Protein AF-A0A526RQD6-F1 (afdb_monomer_lite)

Secondary structure (DSSP, 8-state):
----PPPPSEEEEEEE-SSSSGGGEEEEEEEPPPP-TT------S-----

Structure (mmCIF, N/CA/C/O backbone):
data_AF-A0A526RQD6-F1
#
_entry.id   AF-A0A526RQD6-F1
#
loop_
_atom_site.group_PDB
_atom_site.id
_atom_site.type_symbol
_atom_site.label_atom_id
_atom_site.label_alt_id
_atom_site.label_comp_id
_atom_site.label_asym_id
_atom_site.label_entity_id
_atom_site.label_seq_id
_atom_site.pdbx_PDB_ins_code
_atom_site.Cartn_x
_atom_site.Cartn_y
_atom_site.Cartn_z
_atom_site.occupancy
_atom_site.B_iso_or_equiv
_atom_site.auth_seq_id
_atom_site.auth_comp_id
_atom_site.auth_asym_id
_atom_site.auth_atom_id
_atom_site.pdbx_PDB_model_num
ATOM 1 N N . MET A 1 1 ? -26.133 -2.527 8.868 1.00 43.72 1 MET A N 1
ATOM 2 C CA . MET A 1 1 ? -24.715 -2.817 9.168 1.00 43.72 1 MET A CA 1
ATOM 3 C C . MET A 1 1 ? -24.254 -3.872 8.186 1.00 43.72 1 MET A C 1
ATOM 5 O O . MET A 1 1 ? -24.827 -4.954 8.204 1.00 43.72 1 MET A O 1
ATOM 9 N N . ALA A 1 2 ? -23.345 -3.543 7.262 1.00 45.03 2 ALA A N 1
ATOM 10 C CA . ALA A 1 2 ? -22.815 -4.534 6.327 1.00 45.03 2 ALA A CA 1
ATOM 11 C C . ALA A 1 2 ? -22.320 -5.741 7.136 1.00 45.03 2 ALA A C 1
ATOM 13 O O . ALA A 1 2 ? -21.598 -5.563 8.117 1.00 45.03 2 ALA A O 1
ATOM 14 N N . SER A 1 3 ? -22.793 -6.935 6.776 1.00 49.69 3 SER A N 1
ATOM 15 C CA . SER A 1 3 ? -22.401 -8.206 7.384 1.00 49.69 3 SER A CA 1
ATOM 16 C C . SER A 1 3 ? -20.896 -8.215 7.638 1.00 49.69 3 SER A C 1
ATOM 18 O O . SER A 1 3 ? -20.141 -7.923 6.709 1.00 49.69 3 SER A O 1
ATOM 20 N N . ALA A 1 4 ? -20.478 -8.517 8.870 1.00 53.41 4 ALA A N 1
ATOM 21 C CA . ALA A 1 4 ? -19.081 -8.557 9.295 1.00 53.41 4 ALA A CA 1
ATOM 22 C C . ALA A 1 4 ? -18.313 -9.656 8.543 1.00 53.41 4 ALA A C 1
ATOM 24 O O . ALA A 1 4 ? -18.041 -10.739 9.057 1.00 53.41 4 ALA A O 1
ATOM 25 N N . GLN A 1 5 ? -17.985 -9.388 7.285 1.00 63.62 5 GLN A N 1
ATOM 26 C CA . GLN A 1 5 ? -17.029 -10.168 6.534 1.00 63.62 5 GLN A CA 1
ATOM 27 C C . GLN A 1 5 ? -15.681 -9.921 7.205 1.00 63.62 5 GLN A C 1
ATOM 29 O O . GLN A 1 5 ? -15.230 -8.777 7.282 1.00 63.62 5 GLN A O 1
ATOM 34 N N . LYS A 1 6 ? -15.086 -10.978 7.771 1.00 86.12 6 LYS A N 1
ATOM 35 C CA . LYS A 1 6 ? -13.779 -10.892 8.429 1.00 86.12 6 LYS A CA 1
ATOM 36 C C . LYS A 1 6 ? -12.791 -10.229 7.473 1.00 86.12 6 LYS A C 1
ATOM 38 O O . LYS A 1 6 ? -12.590 -10.711 6.359 1.00 86.12 6 LYS A O 1
ATOM 43 N N . ILE A 1 7 ? -12.196 -9.127 7.922 1.00 93.06 7 ILE A N 1
ATOM 44 C CA . ILE A 1 7 ? -11.101 -8.475 7.209 1.00 93.06 7 ILE A CA 1
ATOM 45 C C . ILE A 1 7 ? -9.952 -9.495 7.139 1.00 93.06 7 ILE A C 1
ATOM 47 O O . ILE A 1 7 ? -9.604 -10.072 8.175 1.00 93.06 7 ILE A O 1
ATOM 51 N N . PRO A 1 8 ? -9.402 -9.789 5.949 1.00 94.94 8 PRO A N 1
ATOM 52 C CA . PRO A 1 8 ? -8.300 -10.734 5.835 1.00 94.94 8 PRO A CA 1
ATOM 53 C C . PRO A 1 8 ? -7.039 -10.160 6.492 1.00 94.94 8 PRO A C 1
ATOM 55 O O . PRO A 1 8 ? -6.848 -8.950 6.517 1.00 94.94 8 PRO A O 1
ATOM 58 N N . ALA A 1 9 ? -6.150 -11.021 6.989 1.00 95.81 9 ALA A N 1
ATOM 59 C CA . ALA A 1 9 ? -4.870 -10.570 7.547 1.00 95.81 9 ALA A CA 1
ATOM 60 C C . ALA A 1 9 ? -3.950 -9.964 6.473 1.00 95.81 9 ALA A C 1
ATOM 62 O O . ALA A 1 9 ? -3.147 -9.085 6.768 1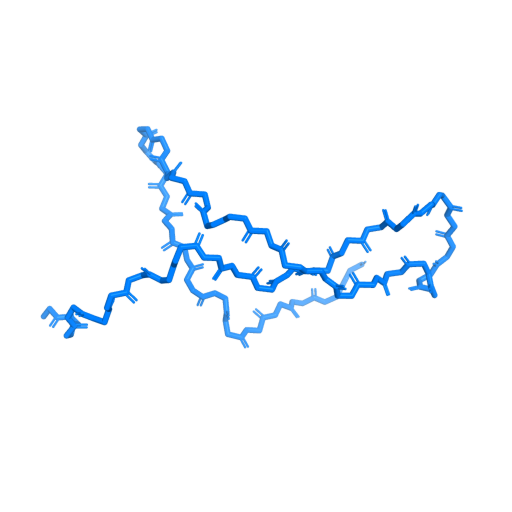.00 95.81 9 ALA A O 1
ATOM 63 N N . LYS A 1 10 ? -4.089 -10.427 5.223 1.00 97.62 10 LYS A N 1
ATOM 64 C CA . LYS A 1 10 ? -3.295 -9.982 4.078 1.00 97.62 10 LYS A CA 1
ATOM 65 C C . LYS A 1 10 ? -4.170 -9.532 2.914 1.00 97.62 10 LYS A C 1
ATOM 67 O O . LYS A 1 10 ? -5.275 -10.036 2.722 1.00 97.62 10 LYS A O 1
ATOM 72 N N . MET A 1 11 ? -3.646 -8.6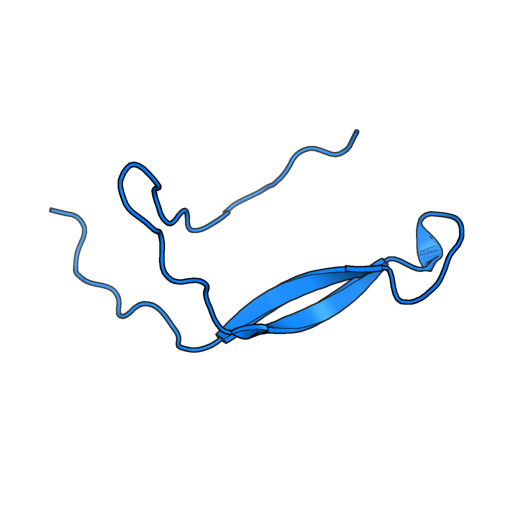14 2.115 1.00 97.81 11 MET A N 1
ATOM 73 C CA . MET A 1 11 ? -4.232 -8.124 0.873 1.00 97.81 11 MET A CA 1
ATOM 74 C C . MET A 1 11 ? -3.227 -8.199 -0.272 1.00 97.81 11 MET A C 1
ATOM 76 O O . MET A 1 11 ? -2.015 -8.217 -0.058 1.00 97.81 11 MET A O 1
ATOM 80 N N . MET A 1 12 ? -3.747 -8.194 -1.497 1.00 98.19 12 MET A N 1
ATOM 81 C CA . MET A 1 12 ? -2.943 -7.950 -2.687 1.00 98.19 12 MET A CA 1
ATOM 82 C C . MET A 1 12 ? -2.750 -6.443 -2.876 1.00 98.19 12 MET A C 1
ATOM 84 O O . MET A 1 12 ? -3.703 -5.675 -2.742 1.00 98.19 12 MET A O 1
ATOM 88 N N . ALA A 1 13 ? -1.541 -6.030 -3.233 1.00 98.19 13 ALA A N 1
ATOM 89 C CA . ALA A 1 13 ? -1.217 -4.662 -3.606 1.00 98.19 13 ALA A CA 1
ATOM 90 C C . ALA A 1 13 ? -0.348 -4.645 -4.866 1.00 98.19 13 ALA A C 1
ATOM 92 O O . ALA A 1 13 ? 0.325 -5.626 -5.169 1.00 98.19 13 ALA A O 1
ATOM 93 N N . ILE A 1 14 ? -0.353 -3.530 -5.594 1.00 97.50 14 ILE A N 1
ATOM 94 C CA . ILE A 1 14 ? 0.592 -3.296 -6.686 1.00 97.50 14 ILE A CA 1
ATOM 95 C C . ILE A 1 14 ? 1.794 -2.544 -6.110 1.00 97.50 14 ILE A C 1
ATOM 97 O O . ILE A 1 14 ? 1.646 -1.429 -5.611 1.00 97.50 14 ILE A O 1
ATOM 101 N N . ALA A 1 15 ? 2.967 -3.170 -6.145 1.00 97.25 15 ALA A N 1
ATOM 102 C CA . ALA A 1 15 ? 4.229 -2.600 -5.695 1.00 97.25 15 ALA A CA 1
ATOM 103 C C . ALA A 1 15 ? 5.116 -2.200 -6.875 1.00 97.25 15 ALA A C 1
ATOM 105 O O . ALA A 1 15 ? 5.053 -2.784 -7.955 1.00 97.25 15 ALA A O 1
ATOM 106 N N . ILE A 1 16 ? 5.970 -1.210 -6.639 1.00 97.69 16 ILE A N 1
ATOM 107 C CA . ILE A 1 16 ? 7.036 -0.797 -7.551 1.00 97.69 16 ILE A CA 1
ATOM 108 C C . ILE A 1 16 ? 8.273 -1.609 -7.162 1.00 97.69 16 ILE A C 1
ATOM 110 O O . ILE A 1 16 ? 8.810 -1.397 -6.078 1.00 97.69 16 ILE A O 1
ATOM 114 N N . SER A 1 17 ? 8.710 -2.556 -8.002 1.00 96.88 17 SER A N 1
ATOM 115 C CA . SER A 1 17 ? 9.845 -3.423 -7.639 1.00 96.88 17 SER A CA 1
ATOM 116 C C . SER A 1 17 ? 11.208 -2.739 -7.751 1.00 96.88 17 SER A C 1
ATOM 118 O O . SER A 1 17 ? 12.154 -3.153 -7.092 1.00 96.88 17 SER A O 1
ATOM 120 N N . GLU A 1 18 ? 11.314 -1.723 -8.607 1.00 98.06 18 GLU A N 1
ATOM 121 C CA . GLU A 1 18 ? 12.532 -0.952 -8.870 1.00 98.06 18 GLU A CA 1
ATOM 122 C C . GLU A 1 18 ? 12.173 0.381 -9.557 1.00 98.06 18 GLU A C 1
ATOM 124 O O . GLU A 1 18 ? 11.068 0.497 -10.100 1.00 98.06 18 GLU A O 1
ATOM 129 N N . PRO A 1 19 ? 13.064 1.390 -9.566 1.00 98.12 19 PRO A N 1
ATOM 130 C CA . PRO A 1 19 ? 12.848 2.608 -10.343 1.00 98.12 19 PRO A CA 1
ATOM 131 C C . PRO A 1 19 ? 12.703 2.301 -11.841 1.00 98.12 19 PRO A C 1
ATOM 133 O O . PRO A 1 19 ? 13.557 1.644 -12.432 1.00 98.12 19 PRO A O 1
ATOM 136 N N . GLY A 1 20 ? 11.645 2.799 -12.482 1.00 96.31 20 GLY A N 1
ATOM 137 C CA . GLY A 1 20 ? 11.426 2.579 -13.910 1.00 96.31 20 GLY A CA 1
ATOM 138 C C . GLY A 1 20 ? 10.015 2.923 -14.380 1.00 96.31 20 GLY A C 1
ATOM 139 O O . GLY A 1 20 ? 9.211 3.490 -13.644 1.00 96.31 20 GLY A O 1
ATOM 140 N N . GLY A 1 21 ? 9.726 2.584 -15.640 1.00 96.50 21 GLY A N 1
ATOM 141 C CA . GLY A 1 21 ? 8.397 2.754 -16.237 1.00 96.50 21 GLY A CA 1
ATOM 142 C C . GLY A 1 21 ? 7.379 1.703 -15.760 1.00 96.50 21 GLY A C 1
ATOM 143 O O . GLY A 1 21 ? 7.736 0.788 -15.026 1.00 96.50 21 GLY A O 1
ATOM 144 N N . PRO A 1 22 ? 6.122 1.737 -16.240 1.00 95.44 22 PRO A N 1
ATOM 145 C CA . PRO A 1 22 ? 5.004 0.959 -15.677 1.00 95.44 22 PRO A CA 1
ATOM 146 C C . PRO A 1 22 ? 5.194 -0.565 -15.598 1.00 95.44 22 PRO A C 1
ATOM 148 O O . PRO A 1 22 ? 4.523 -1.230 -14.816 1.00 95.44 22 PRO A O 1
ATOM 151 N N . ARG A 1 23 ? 6.118 -1.137 -16.381 1.00 96.62 23 ARG A N 1
ATOM 152 C CA . ARG A 1 23 ? 6.429 -2.578 -16.359 1.00 96.62 23 ARG A CA 1
ATOM 153 C C . ARG A 1 23 ? 7.063 -3.059 -15.049 1.00 96.62 23 ARG A C 1
ATOM 155 O O . ARG A 1 23 ? 7.127 -4.265 -14.831 1.00 96.62 23 ARG A O 1
ATOM 162 N N . VAL A 1 24 ? 7.513 -2.146 -14.188 1.00 98.00 24 VAL A N 1
ATOM 163 C CA . VAL A 1 24 ? 8.039 -2.475 -12.851 1.00 98.00 24 VAL A CA 1
ATOM 164 C C . VAL A 1 24 ? 6.936 -2.671 -11.802 1.00 98.00 24 VAL A C 1
ATOM 166 O O . VAL A 1 24 ? 7.230 -3.067 -10.675 1.00 98.00 24 VAL A O 1
ATOM 169 N N . LEU A 1 25 ? 5.671 -2.394 -12.145 1.00 97.81 25 LEU A N 1
ATOM 170 C CA . LEU A 1 25 ? 4.528 -2.612 -11.262 1.00 97.81 25 LEU A CA 1
ATOM 171 C C . LEU A 1 25 ? 4.205 -4.106 -11.175 1.00 97.81 25 LEU A C 1
ATOM 173 O O . LEU A 1 25 ? 3.863 -4.736 -12.177 1.00 97.81 25 LEU A O 1
ATOM 177 N N . LYS A 1 26 ? 4.295 -4.675 -9.971 1.00 97.69 26 LYS A N 1
ATOM 178 C CA . LYS A 1 26 ? 4.075 -6.104 -9.718 1.00 97.69 26 LYS A CA 1
ATOM 179 C C . LYS A 1 26 ? 3.066 -6.318 -8.590 1.00 97.69 26 LYS A C 1
ATOM 181 O O . LYS A 1 26 ? 3.129 -5.610 -7.586 1.00 97.69 26 LYS A O 1
ATOM 186 N N . PRO A 1 27 ? 2.146 -7.291 -8.716 1.00 97.81 27 PRO A N 1
ATOM 187 C CA . PRO A 1 27 ? 1.329 -7.721 -7.593 1.00 97.81 27 PRO A CA 1
ATOM 188 C C . PRO A 1 27 ? 2.194 -8.322 -6.484 1.00 97.81 27 PRO A C 1
ATOM 190 O O . PRO A 1 27 ? 3.086 -9.126 -6.748 1.00 97.81 27 PRO A O 1
ATOM 193 N N . GLU A 1 28 ? 1.879 -7.989 -5.241 1.00 98.19 28 GLU A N 1
ATOM 194 C CA . GLU A 1 28 ? 2.446 -8.619 -4.054 1.00 98.19 28 GLU A CA 1
ATOM 195 C C . GLU A 1 28 ? 1.377 -8.818 -2.980 1.00 98.19 28 GLU A C 1
ATOM 197 O O . GLU A 1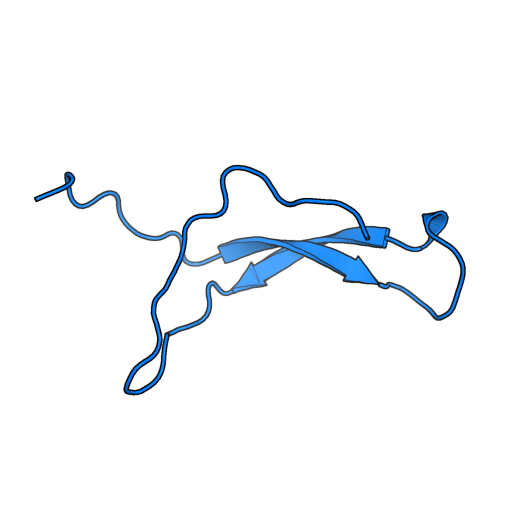 28 ? 0.305 -8.213 -3.023 1.00 98.19 28 GLU A O 1
ATOM 202 N N . THR A 1 29 ? 1.682 -9.660 -1.994 1.00 98.25 29 THR A N 1
ATOM 203 C CA . THR A 1 29 ? 0.840 -9.851 -0.810 1.00 98.25 29 THR A CA 1
ATOM 204 C C . THR A 1 29 ? 1.456 -9.121 0.379 1.00 98.25 29 THR A C 1
ATOM 206 O O . THR A 1 29 ? 2.609 -9.374 0.717 1.00 98.25 29 THR A O 1
ATOM 209 N N . ARG A 1 30 ? 0.677 -8.272 1.051 1.00 97.56 30 ARG A N 1
ATOM 210 C CA . ARG A 1 30 ? 1.091 -7.518 2.246 1.00 97.56 30 ARG A CA 1
ATOM 211 C C . ARG A 1 30 ? 0.021 -7.562 3.327 1.00 97.56 30 ARG A C 1
ATOM 213 O O . ARG A 1 30 ? -1.123 -7.903 3.036 1.00 97.56 30 ARG A O 1
ATOM 220 N N . ASP A 1 31 ? 0.379 -7.225 4.558 1.00 97.88 31 ASP A N 1
ATOM 221 C CA . ASP A 1 31 ? -0.592 -7.166 5.651 1.00 97.88 31 ASP A CA 1
ATOM 222 C C . ASP A 1 31 ? -1.631 -6.062 5.399 1.00 97.88 31 A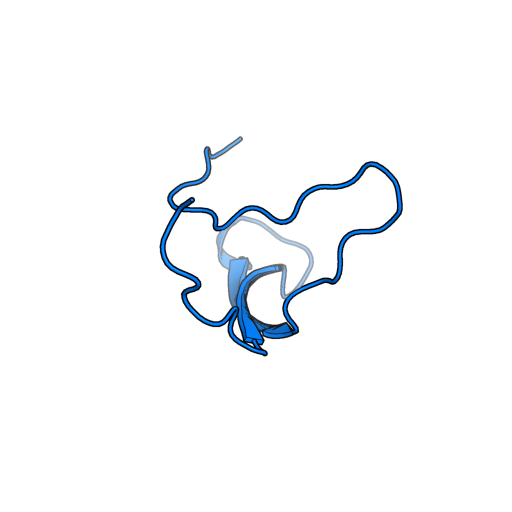SP A C 1
ATOM 224 O O . ASP A 1 31 ? -1.338 -5.031 4.784 1.00 97.88 31 ASP A O 1
ATOM 228 N N . VAL A 1 32 ? -2.870 -6.294 5.839 1.00 97.75 32 VAL A N 1
ATOM 229 C CA . VAL A 1 32 ? -3.907 -5.256 5.797 1.00 97.75 32 VAL A CA 1
ATOM 230 C C . VAL A 1 32 ? -3.576 -4.192 6.848 1.00 97.75 32 VAL A C 1
ATOM 232 O O . VAL A 1 32 ? -3.393 -4.547 8.014 1.00 97.75 32 VAL A O 1
ATOM 235 N N . PRO A 1 33 ? -3.499 -2.900 6.477 1.00 96.50 33 PRO A N 1
ATOM 236 C CA . PRO A 1 33 ? -3.159 -1.852 7.427 1.00 96.50 33 PRO A CA 1
ATOM 237 C C . PRO A 1 33 ? -4.275 -1.655 8.456 1.00 96.50 33 PRO A C 1
ATOM 239 O O . PRO A 1 33 ? -5.462 -1.810 8.157 1.00 96.50 33 PRO A O 1
ATOM 242 N N . LEU A 1 34 ? -3.881 -1.259 9.665 1.00 95.44 34 LEU A N 1
ATOM 243 C CA . LEU A 1 34 ? -4.806 -0.804 10.696 1.00 95.44 34 LEU A CA 1
ATOM 244 C C . LEU A 1 34 ? -4.938 0.722 10.593 1.00 95.44 34 LEU A C 1
ATOM 246 O O . LEU A 1 34 ? -3.912 1.399 10.656 1.00 95.44 34 LEU A O 1
ATOM 250 N N . PRO A 1 35 ? -6.154 1.271 10.429 1.00 96.19 35 PRO A N 1
ATOM 251 C CA . PRO A 1 35 ? -6.347 2.715 10.388 1.00 96.19 35 PRO A CA 1
ATOM 252 C C . PRO A 1 35 ? -6.049 3.343 11.757 1.00 96.19 35 PRO A C 1
ATOM 254 O O . PRO A 1 35 ? -6.449 2.809 12.796 1.00 96.19 35 PRO A O 1
ATOM 257 N N . GLY A 1 36 ? -5.366 4.486 11.750 1.00 96.75 36 GLY A N 1
ATOM 258 C CA . GLY A 1 36 ? -5.170 5.336 12.919 1.00 96.75 36 GLY A CA 1
ATOM 259 C C . GLY A 1 36 ? -6.393 6.210 13.246 1.00 96.75 36 GLY A C 1
ATOM 260 O O . GLY A 1 36 ? -7.448 6.103 12.610 1.00 96.75 36 GLY A O 1
ATOM 261 N N . PRO A 1 37 ? -6.282 7.105 14.245 1.00 97.69 37 PRO A N 1
ATOM 262 C CA . PRO A 1 37 ? -7.360 8.027 14.593 1.00 97.69 37 PRO A CA 1
ATOM 263 C C . PRO A 1 37 ? -7.752 8.927 13.411 1.00 97.69 37 PRO A C 1
ATOM 265 O O . PRO A 1 37 ? -6.918 9.643 12.866 1.00 97.69 37 PRO A O 1
ATOM 268 N N . GLY A 1 38 ? -9.034 8.912 13.038 1.00 97.88 38 GLY A N 1
ATOM 269 C CA . GLY A 1 38 ? -9.568 9.714 11.929 1.00 97.88 38 GLY A CA 1
ATOM 270 C C . GLY A 1 38 ? -9.395 9.098 10.535 1.00 97.88 38 GLY A C 1
ATOM 271 O O . GLY A 1 38 ? -9.879 9.671 9.562 1.00 97.88 38 GLY A O 1
ATOM 272 N N . GLU A 1 39 ? -8.762 7.930 10.422 1.00 98.19 39 GLU A N 1
ATOM 273 C CA . GLU A 1 39 ? -8.611 7.206 9.160 1.00 98.19 39 GLU A CA 1
ATOM 274 C C . GLU A 1 39 ? -9.721 6.162 8.963 1.00 98.19 39 GLU A C 1
ATOM 276 O O . GLU A 1 39 ? -10.399 5.740 9.902 1.00 98.19 39 GLU A O 1
ATOM 281 N N . VAL A 1 40 ? -9.894 5.707 7.721 1.00 96.12 40 VAL A N 1
ATOM 282 C CA . VAL A 1 40 ? -10.832 4.635 7.369 1.00 96.12 40 VAL A CA 1
ATOM 283 C C . VAL A 1 40 ? -10.129 3.544 6.574 1.00 96.12 40 VAL A C 1
ATOM 285 O O . VAL A 1 40 ? -9.298 3.819 5.711 1.00 96.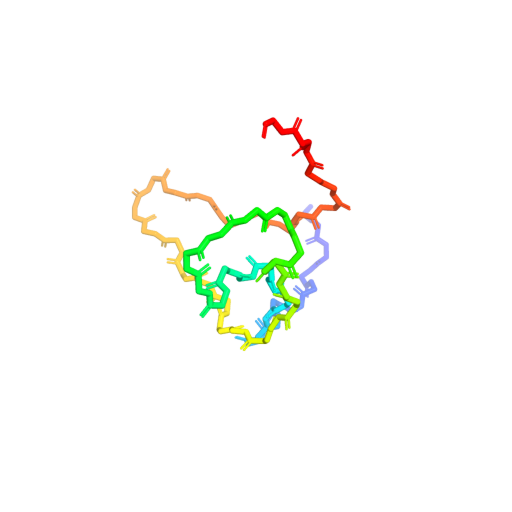12 40 VAL A O 1
ATOM 288 N N . LEU A 1 41 ? -10.506 2.290 6.823 1.00 96.44 41 LEU A N 1
ATOM 289 C CA . LEU A 1 41 ? -10.069 1.161 6.010 1.00 96.44 41 LEU A CA 1
ATOM 290 C C . LEU A 1 41 ? -11.060 0.927 4.865 1.00 96.44 41 LEU A C 1
ATOM 292 O O . LEU A 1 41 ? -12.238 0.650 5.097 1.00 96.44 41 LEU A O 1
ATOM 296 N N . ILE A 1 42 ? -10.577 0.998 3.626 1.00 95.38 42 ILE A N 1
ATOM 297 C CA . ILE A 1 42 ? -11.402 0.841 2.424 1.00 95.38 42 ILE A CA 1
ATOM 298 C C . ILE A 1 42 ? -11.040 -0.459 1.713 1.00 95.38 42 ILE A C 1
ATOM 300 O O . ILE A 1 42 ? -9.895 -0.681 1.321 1.00 95.38 42 ILE A O 1
ATOM 304 N N . ARG A 1 43 ? -12.044 -1.301 1.453 1.00 95.56 43 ARG A N 1
ATOM 305 C CA . ARG A 1 43 ? -11.895 -2.422 0.519 1.00 95.56 43 ARG A CA 1
ATOM 306 C C . ARG A 1 43 ? -11.982 -1.899 -0.914 1.00 95.56 43 ARG A C 1
ATOM 308 O O . ARG A 1 43 ? -13.076 -1.733 -1.452 1.00 95.56 43 ARG A O 1
ATOM 315 N N . VAL A 1 44 ? -10.826 -1.651 -1.523 1.00 96.31 44 VAL A N 1
ATOM 316 C CA . VAL A 1 44 ? -10.718 -1.157 -2.903 1.00 96.31 44 VAL A CA 1
ATOM 317 C C . VAL A 1 44 ? -11.349 -2.160 -3.875 1.00 96.31 44 VAL A C 1
ATOM 319 O O . VAL A 1 44 ? -10.941 -3.319 -3.940 1.00 96.31 44 VAL A O 1
ATOM 322 N N . ARG A 1 45 ? -12.362 -1.720 -4.633 1.00 96.44 45 ARG A N 1
ATOM 323 C CA . ARG A 1 45 ? -12.976 -2.512 -5.717 1.00 96.44 45 ARG A CA 1
ATOM 324 C C . ARG A 1 45 ? -12.365 -2.199 -7.085 1.00 96.44 45 ARG A C 1
ATOM 326 O O . ARG A 1 45 ? -12.310 -3.088 -7.927 1.00 96.44 45 ARG A O 1
ATOM 333 N N . ALA A 1 46 ? -11.935 -0.956 -7.283 1.00 97.12 46 ALA A N 1
ATOM 334 C CA . ALA A 1 46 ? -11.225 -0.458 -8.454 1.00 97.12 46 ALA A CA 1
ATOM 335 C C . ALA A 1 46 ? -10.430 0.799 -8.060 1.00 97.12 46 ALA A C 1
ATOM 337 O O . ALA A 1 46 ? -10.7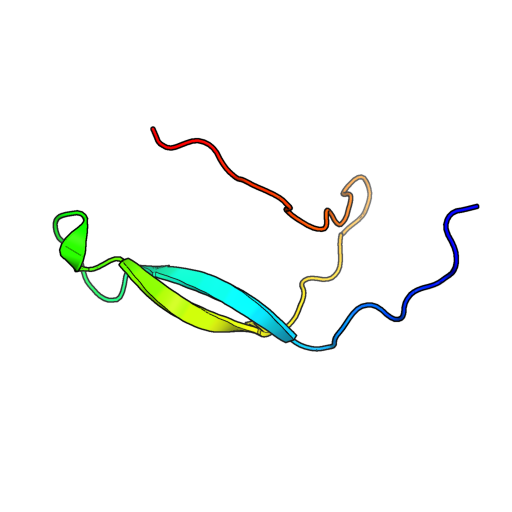86 1.465 -7.086 1.00 97.12 46 ALA A O 1
ATOM 338 N N . ALA A 1 47 ? -9.384 1.118 -8.820 1.00 97.06 47 ALA A N 1
ATOM 339 C CA . ALA A 1 47 ? -8.601 2.344 -8.685 1.00 97.06 47 ALA A CA 1
ATOM 340 C C . ALA A 1 47 ? -8.407 2.980 -10.070 1.00 97.06 47 ALA A C 1
ATOM 342 O O . ALA A 1 47 ? -8.294 2.262 -11.064 1.00 97.06 47 ALA A O 1
ATOM 343 N N . GLY A 1 48 ? -8.400 4.313 -10.132 1.00 97.25 48 GLY A N 1
ATOM 344 C CA . GLY A 1 48 ? -8.052 5.049 -11.349 1.00 97.25 48 GLY A CA 1
ATOM 345 C C . GLY A 1 48 ? -6.549 4.995 -11.633 1.00 97.25 48 GLY A C 1
ATOM 346 O O . GLY A 1 48 ? -5.752 4.795 -10.718 1.00 97.25 48 GLY A O 1
ATOM 347 N N . VAL A 1 49 ? -6.173 5.183 -12.897 1.00 95.81 49 VAL A N 1
ATOM 348 C CA . VAL A 1 49 ? -4.777 5.355 -13.335 1.00 95.81 49 VAL A CA 1
ATOM 349 C C . VAL A 1 49 ? -4.520 6.848 -13.544 1.00 95.81 49 VAL A C 1
ATOM 351 O O . VAL A 1 49 ? -5.398 7.536 -14.065 1.00 95.81 49 VAL A O 1
ATOM 354 N N . ASN A 1 50 ? -3.345 7.332 -13.138 1.00 91.62 50 ASN A N 1
ATOM 355 C CA . ASN A 1 50 ? -2.909 8.725 -13.261 1.00 91.62 50 ASN A CA 1
ATOM 356 C C . ASN A 1 50 ? -1.416 8.801 -13.584 1.00 91.62 50 ASN A C 1
ATOM 358 O O . ASN A 1 50 ? -0.690 7.871 -13.168 1.00 91.62 50 ASN A O 1
#

Foldseek 3Di:
DPPCPDDDQKDWDFDQCDDDPPVSTDIDIDGQDDDDPPDDRDDDPDDDDD

Radius of gyration: 13.97 Å; chains: 1; bounding box: 38×21×31 Å

Sequence (50 aa):
MASAQKIPAKMMAIAISEPGGPRVLKPETRDVPLPGPGEVLIRVRAAGVN

pLDDT: mean 92.05, std 13.98, range [43.72, 98.25]